Protein AF-A0A2K3LE89-F1 (afdb_monomer)

Organism: Trifolium pratense (NCBI:txid57577)

Radius of gyration: 25.24 Å; Cα contacts (8 Å, |Δi|>4): 95; chains: 1; bounding box: 55×37×68 Å

Structure (mmCIF, N/CA/C/O backbone):
data_AF-A0A2K3LE89-F1
#
_entry.id   AF-A0A2K3LE89-F1
#
loop_
_atom_site.group_PDB
_atom_site.id
_atom_site.type_symbol
_atom_site.label_atom_id
_atom_site.label_alt_id
_atom_site.label_comp_id
_atom_site.label_asym_id
_atom_site.label_entity_id
_atom_site.label_seq_id
_atom_site.pdbx_PDB_ins_code
_atom_site.Cartn_x
_atom_site.Cartn_y
_atom_site.Cartn_z
_atom_site.occupancy
_atom_site.B_iso_or_equiv
_atom_site.auth_seq_id
_atom_site.auth_comp_id
_atom_site.auth_asym_id
_atom_site.auth_atom_id
_atom_site.pdbx_PDB_model_num
ATOM 1 N N . MET A 1 1 ? -22.836 -2.068 -10.878 1.00 39.81 1 MET A N 1
ATOM 2 C CA . MET A 1 1 ? -23.667 -2.255 -9.671 1.00 39.81 1 MET A CA 1
ATOM 3 C C . MET A 1 1 ? -22.728 -2.179 -8.480 1.00 39.81 1 MET A C 1
ATOM 5 O O . MET A 1 1 ? -21.708 -2.852 -8.513 1.00 39.81 1 MET A O 1
ATOM 9 N N . ARG A 1 2 ? -22.969 -1.256 -7.542 1.00 47.12 2 ARG A N 1
ATOM 10 C CA . ARG A 1 2 ? -22.093 -1.017 -6.386 1.00 47.12 2 ARG A CA 1
ATOM 11 C C . ARG A 1 2 ? -22.076 -2.281 -5.526 1.00 47.12 2 ARG A C 1
ATOM 13 O O . ARG A 1 2 ? -23.118 -2.639 -4.993 1.00 47.12 2 ARG A O 1
ATOM 20 N N . ASN A 1 3 ? -20.919 -2.931 -5.415 1.00 50.09 3 ASN A N 1
ATOM 21 C CA . ASN A 1 3 ? -20.677 -3.923 -4.374 1.00 50.09 3 ASN A CA 1
ATOM 22 C C . ASN A 1 3 ? -20.702 -3.170 -3.043 1.00 50.09 3 ASN A C 1
ATOM 24 O O . ASN A 1 3 ? -19.706 -2.578 -2.637 1.00 50.09 3 ASN A O 1
ATOM 28 N N . THR A 1 4 ? -21.874 -3.091 -2.425 1.00 59.31 4 THR A N 1
ATOM 29 C CA . THR A 1 4 ? -21.988 -2.770 -1.007 1.00 59.31 4 THR A CA 1
ATOM 30 C C . THR A 1 4 ? -21.204 -3.834 -0.248 1.00 59.31 4 THR A C 1
ATOM 3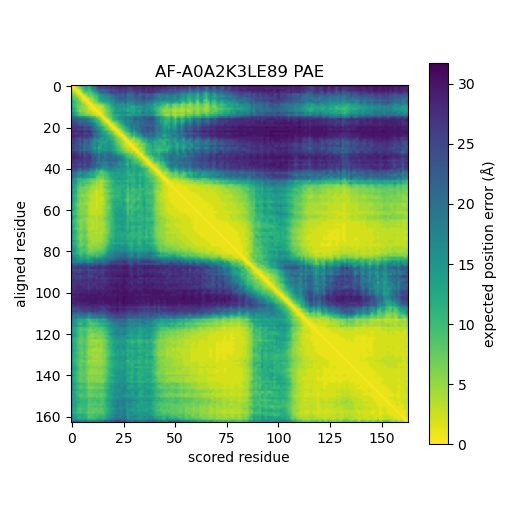2 O O . THR A 1 4 ? -21.358 -5.018 -0.551 1.00 59.31 4 THR A O 1
ATOM 35 N N . PHE A 1 5 ? -20.321 -3.397 0.652 1.00 61.78 5 PHE A N 1
ATOM 36 C CA . PHE A 1 5 ? -19.495 -4.254 1.504 1.00 61.78 5 PHE A CA 1
ATOM 37 C C . PHE A 1 5 ? -20.321 -5.430 2.052 1.00 61.78 5 PHE A C 1
ATOM 39 O O . PHE A 1 5 ? -21.472 -5.234 2.455 1.00 61.78 5 PHE A O 1
ATOM 46 N N . GLY A 1 6 ? -19.784 -6.653 1.991 1.00 61.06 6 GLY A N 1
ATOM 47 C CA . GLY A 1 6 ? -20.490 -7.832 2.488 1.00 61.06 6 GLY A CA 1
ATOM 48 C C . GLY A 1 6 ? -20.737 -7.720 3.992 1.00 61.06 6 GLY A C 1
ATOM 49 O O . GLY A 1 6 ? -20.002 -7.030 4.693 1.00 61.06 6 GLY A O 1
ATOM 50 N N . ALA A 1 7 ? -21.743 -8.423 4.519 1.00 58.69 7 ALA A N 1
ATOM 51 C CA . ALA A 1 7 ? -22.030 -8.429 5.962 1.00 58.69 7 ALA A CA 1
ATOM 52 C C . ALA A 1 7 ? -20.832 -8.893 6.824 1.00 58.69 7 ALA A C 1
ATOM 54 O O . ALA A 1 7 ? -20.767 -8.586 8.006 1.00 58.69 7 ALA A O 1
ATOM 55 N N . SER A 1 8 ? -19.879 -9.609 6.222 1.00 62.50 8 SER A N 1
ATOM 56 C CA . SER A 1 8 ? -18.611 -10.046 6.814 1.00 62.50 8 SER A CA 1
ATOM 57 C C . SER A 1 8 ? -17.445 -9.057 6.652 1.00 62.50 8 SER A C 1
ATOM 59 O O . SER A 1 8 ? -16.390 -9.278 7.237 1.00 62.50 8 SER A O 1
ATOM 61 N N . ASP A 1 9 ? -17.614 -7.987 5.869 1.00 67.31 9 ASP A N 1
ATOM 62 C CA . ASP A 1 9 ? -16.583 -6.972 5.590 1.00 67.31 9 ASP A CA 1
ATOM 63 C C . ASP A 1 9 ? -16.782 -5.692 6.419 1.00 67.31 9 ASP A C 1
ATOM 65 O O . ASP A 1 9 ? -16.018 -4.732 6.294 1.00 67.31 9 ASP A O 1
ATOM 69 N N . CYS A 1 10 ? -17.831 -5.650 7.242 1.00 70.62 10 CYS A N 1
ATOM 70 C CA . CYS A 1 10 ? -18.158 -4.524 8.103 1.00 70.62 10 CYS A CA 1
ATOM 71 C C . CYS A 1 10 ? -18.182 -4.964 9.565 1.00 70.62 10 CYS A C 1
ATOM 73 O O . CYS A 1 10 ? -18.781 -5.980 9.906 1.00 70.62 10 CYS A O 1
ATOM 75 N N . VAL A 1 11 ? -17.576 -4.152 10.428 1.00 73.75 11 VAL A N 1
ATOM 76 C CA . VAL A 1 11 ? -17.702 -4.274 11.882 1.00 73.75 11 VAL A CA 1
ATOM 77 C C . VAL A 1 11 ? -18.533 -3.095 12.365 1.00 73.75 11 VAL A C 1
ATOM 79 O O . VAL A 1 11 ? -18.229 -1.946 12.041 1.00 73.75 11 VAL A O 1
ATOM 82 N N . LEU A 1 12 ? -19.606 -3.386 13.097 1.00 74.50 12 LEU A N 1
ATOM 83 C CA . LEU A 1 12 ? -20.412 -2.364 13.751 1.00 74.50 12 LEU A CA 1
ATOM 84 C C . LEU A 1 12 ? -19.801 -2.075 15.121 1.00 74.50 12 LEU A C 1
ATOM 86 O O . LEU A 1 12 ? -19.671 -2.982 15.936 1.00 74.50 12 LEU A O 1
ATOM 90 N N . LEU A 1 13 ? -19.445 -0.816 15.357 1.00 78.06 13 LEU A N 1
ATOM 91 C CA . LEU A 1 13 ? -19.071 -0.330 16.677 1.00 78.06 13 LEU A CA 1
ATOM 92 C C . LEU A 1 13 ? -20.314 0.264 17.335 1.00 78.06 13 LEU A C 1
ATOM 94 O O . LEU A 1 13 ? -20.876 1.238 16.824 1.00 78.06 13 LEU A O 1
ATOM 98 N N . SER A 1 14 ? -20.753 -0.335 18.436 1.00 69.25 14 SER A N 1
ATOM 99 C CA . SER A 1 14 ? -21.970 0.072 19.133 1.00 69.25 14 SER A CA 1
ATOM 100 C C . SER A 1 14 ? -21.618 1.029 20.262 1.00 69.25 14 SER A C 1
ATOM 102 O O . SER A 1 14 ? -21.525 0.634 21.409 1.00 69.25 14 SER A O 1
ATOM 104 N N . ILE A 1 15 ? -21.452 2.308 19.936 1.00 71.31 15 ILE A N 1
ATOM 105 C CA . ILE A 1 15 ? -21.260 3.347 20.953 1.00 71.31 15 ILE A CA 1
ATOM 106 C C . ILE A 1 15 ? -22.6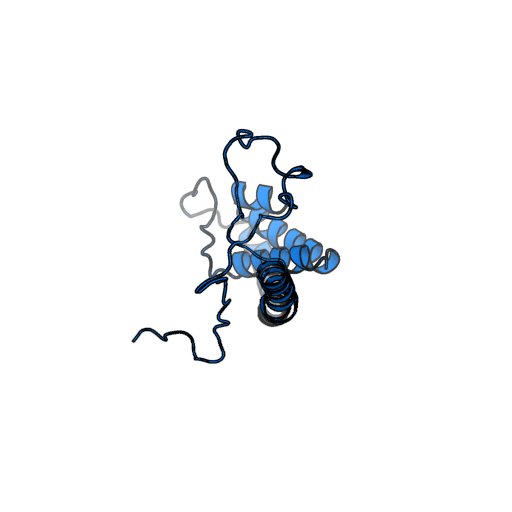45 3.829 21.397 1.00 71.31 15 ILE A C 1
ATOM 108 O O . ILE A 1 15 ? -23.281 4.580 20.651 1.00 71.31 15 ILE A O 1
ATOM 112 N N . ASN A 1 16 ? -23.159 3.378 22.547 1.00 65.38 16 ASN A N 1
ATOM 113 C CA . ASN A 1 16 ? -24.343 3.998 23.157 1.00 65.38 16 ASN A CA 1
ATOM 114 C C . ASN A 1 16 ? -24.631 3.512 24.583 1.00 65.38 16 ASN A C 1
ATOM 116 O O . ASN A 1 16 ? -25.081 2.387 24.803 1.00 65.38 16 ASN A O 1
ATOM 120 N N . SER A 1 17 ? -24.548 4.445 25.527 1.00 61.28 17 SER A N 1
ATOM 121 C CA . SER A 1 17 ? -25.018 4.272 26.895 1.00 61.28 17 SER A CA 1
ATOM 122 C C . SER A 1 17 ? -26.192 5.207 27.187 1.00 61.28 17 SER A C 1
ATOM 124 O O . SER A 1 17 ? -25.974 6.395 27.405 1.00 61.28 17 SER A O 1
ATOM 126 N N . SER A 1 18 ? -27.425 4.681 27.225 1.00 51.75 18 SER A N 1
ATOM 127 C CA . SER A 1 18 ? -28.439 4.945 28.279 1.00 51.75 18 SER A CA 1
ATOM 128 C C . SER A 1 18 ? -29.882 4.907 27.758 1.00 51.75 18 SER A C 1
ATOM 130 O O . SER A 1 18 ? -30.213 5.607 26.800 1.00 51.75 18 SER A O 1
ATOM 132 N N . PRO A 1 19 ? -30.779 4.197 28.466 1.00 50.78 19 PRO A N 1
ATOM 133 C CA . PRO A 1 19 ? -32.174 4.616 28.534 1.00 50.78 19 PRO A CA 1
ATOM 134 C C . PRO A 1 19 ? -32.487 5.493 29.764 1.00 50.78 19 PRO A C 1
ATOM 136 O O . PRO A 1 19 ? -33.257 6.428 29.608 1.00 50.78 19 PRO A O 1
ATOM 139 N N . ASP A 1 20 ? -31.900 5.253 30.954 1.00 53.41 20 ASP A N 1
ATOM 140 C CA . ASP A 1 20 ? -32.461 5.779 32.227 1.00 53.41 20 ASP A CA 1
ATOM 141 C C . ASP A 1 20 ? -31.482 6.046 33.411 1.00 53.41 20 ASP A C 1
ATOM 143 O O . ASP A 1 20 ? -31.913 6.149 34.561 1.00 53.41 20 ASP A O 1
ATOM 147 N N . ALA A 1 21 ? -30.162 6.163 33.226 1.00 48.31 21 ALA A N 1
ATOM 148 C CA . ALA A 1 21 ? -29.251 6.282 34.382 1.00 48.31 21 ALA A CA 1
ATOM 149 C C . ALA A 1 21 ? -28.967 7.747 34.827 1.00 48.31 21 ALA A C 1
ATOM 151 O O . ALA A 1 21 ? -28.539 8.559 34.004 1.00 48.31 21 ALA A O 1
ATOM 152 N N . PRO A 1 22 ? -29.099 8.105 36.127 1.00 55.22 22 PRO A N 1
ATOM 153 C CA . PRO A 1 22 ? -28.608 9.373 36.668 1.00 55.22 22 PRO A CA 1
ATOM 154 C C . PRO A 1 22 ? -27.094 9.256 36.899 1.00 55.22 22 PRO A C 1
ATOM 156 O O . PRO A 1 22 ? -26.630 8.970 38.003 1.00 55.22 22 PRO A O 1
ATOM 159 N N . ILE A 1 23 ? -26.309 9.395 35.834 1.00 53.44 23 ILE A N 1
ATOM 160 C CA . ILE A 1 23 ? -24.861 9.174 35.884 1.00 53.44 23 ILE A CA 1
ATOM 161 C C . ILE A 1 23 ? -24.180 10.472 36.326 1.00 53.44 23 ILE A C 1
ATOM 163 O O . ILE A 1 23 ? -24.089 11.432 35.568 1.00 53.44 23 ILE A O 1
ATOM 167 N N . LYS A 1 24 ? -23.666 10.509 37.562 1.00 50.59 24 LYS A N 1
ATOM 168 C CA . LYS A 1 24 ? -22.563 11.424 37.892 1.00 50.59 24 LYS A CA 1
ATOM 169 C C . LYS A 1 24 ? -21.361 10.970 37.069 1.00 50.59 24 LYS A C 1
ATOM 171 O O . LYS A 1 24 ? -20.828 9.894 37.333 1.00 50.59 24 LYS A O 1
ATOM 176 N N . HIS A 1 25 ? -21.004 11.755 36.058 1.00 52.91 25 HIS A N 1
ATOM 177 C CA . HIS A 1 25 ? -19.872 11.482 35.182 1.00 52.91 25 HIS A CA 1
ATOM 178 C C . HIS A 1 25 ? -18.604 11.264 36.018 1.00 52.91 25 HIS A C 1
ATOM 180 O O . HIS A 1 25 ? -18.299 12.051 36.914 1.00 52.91 25 HIS A O 1
ATOM 186 N N . GLN A 1 26 ? -17.912 10.149 35.766 1.00 57.16 26 GLN A N 1
ATOM 187 C CA . GLN A 1 26 ? -16.534 9.984 36.221 1.00 57.16 26 GLN A CA 1
ATOM 188 C C . GLN A 1 26 ? -15.667 11.078 35.595 1.00 57.16 26 GLN A C 1
ATOM 190 O O . GLN A 1 26 ? -15.957 11.536 34.489 1.00 57.16 26 GLN A O 1
ATOM 195 N N . ASP A 1 27 ? -14.601 11.458 36.302 1.00 58.12 27 ASP A N 1
ATOM 196 C CA . ASP A 1 27 ? -13.621 12.426 35.818 1.00 58.12 27 ASP A CA 1
ATOM 197 C C . ASP A 1 27 ? -13.132 12.032 34.417 1.00 58.12 27 ASP A C 1
ATOM 199 O O . ASP A 1 27 ? -12.727 10.890 34.186 1.00 58.12 27 ASP A O 1
ATOM 203 N N . ASN A 1 28 ? -13.191 12.984 33.484 1.00 59.50 28 ASN A N 1
ATOM 204 C CA . ASN A 1 28 ? -12.810 12.801 32.088 1.00 59.50 28 ASN A CA 1
ATOM 205 C C . ASN A 1 28 ? -11.403 12.162 31.981 1.00 59.50 28 ASN A C 1
ATOM 207 O O . ASN A 1 28 ? -10.406 12.818 32.307 1.00 59.50 28 ASN A O 1
ATOM 211 N N . PRO A 1 29 ? -11.274 10.916 31.484 1.00 56.66 29 PRO A N 1
ATOM 212 C CA . PRO A 1 29 ? -9.990 10.219 31.443 1.00 56.66 29 PRO A CA 1
ATOM 213 C C . PRO A 1 29 ? -9.007 10.827 30.425 1.00 56.66 29 PRO A C 1
ATOM 215 O O . PRO A 1 29 ? -7.802 10.589 30.521 1.00 56.66 29 PRO A O 1
ATOM 218 N N . TRP A 1 30 ? -9.487 11.663 29.496 1.00 58.06 30 TRP A N 1
ATOM 219 C CA . TRP A 1 30 ? -8.669 12.425 28.545 1.00 58.06 30 TRP A CA 1
ATOM 220 C C . TRP A 1 30 ? -8.352 13.848 29.018 1.00 58.06 30 TRP A C 1
ATOM 222 O O . TRP A 1 30 ? -7.673 14.577 28.295 1.00 58.06 30 TRP A O 1
ATOM 232 N N . ALA A 1 31 ? -8.755 14.255 30.229 1.00 60.53 31 ALA A N 1
ATOM 233 C CA . ALA A 1 31 ? -8.456 15.591 30.763 1.00 60.53 31 ALA A CA 1
ATOM 234 C C . ALA A 1 31 ? -6.948 15.910 30.763 1.00 60.53 31 ALA A C 1
ATOM 236 O O . ALA A 1 31 ? -6.547 17.056 30.601 1.00 60.53 31 ALA A O 1
ATOM 237 N N . SER A 1 32 ? -6.101 14.883 30.891 1.00 59.22 32 SER A N 1
ATOM 238 C CA . SER A 1 32 ? -4.638 15.019 30.847 1.00 59.22 32 SER A CA 1
ATOM 239 C C . SER A 1 32 ? -4.046 15.162 29.437 1.00 59.22 32 SER A C 1
ATOM 241 O O . SER A 1 32 ? -2.882 15.531 29.300 1.00 59.22 32 SER A O 1
ATOM 243 N N . GLN A 1 33 ? -4.812 14.840 28.392 1.00 59.91 33 GLN A N 1
ATOM 244 C CA . GLN A 1 33 ? -4.337 14.722 27.007 1.00 59.91 33 GLN A CA 1
ATOM 245 C C . GLN A 1 33 ? -4.854 15.848 26.105 1.00 59.91 33 GLN A C 1
ATOM 247 O O . GLN A 1 33 ? -4.340 16.034 25.002 1.00 59.91 33 GLN A O 1
ATOM 252 N N . ILE A 1 34 ? -5.846 16.612 26.567 1.00 59.09 34 ILE A N 1
ATOM 253 C CA . ILE A 1 34 ? -6.452 17.711 25.821 1.00 59.09 34 ILE A CA 1
ATOM 254 C C . ILE A 1 34 ? -5.908 19.033 26.380 1.00 59.09 34 ILE A C 1
ATOM 256 O O . ILE A 1 34 ? -6.457 19.591 27.321 1.00 59.09 34 ILE A O 1
ATOM 260 N N . CYS A 1 35 ? -4.811 19.537 25.805 1.00 54.66 35 CYS A N 1
ATOM 261 C CA . CYS A 1 35 ? -4.201 20.804 26.238 1.00 54.66 35 CYS A CA 1
ATOM 262 C C . CYS A 1 35 ? -5.026 22.061 25.888 1.00 54.66 35 CYS A C 1
ATOM 264 O O . CYS A 1 35 ? -4.754 23.114 26.456 1.00 54.66 35 CYS A O 1
ATOM 266 N N . ASP A 1 36 ? -6.026 21.958 25.001 1.00 56.16 36 ASP A N 1
ATOM 267 C CA . ASP A 1 36 ? -6.699 23.125 24.398 1.00 56.16 36 ASP A CA 1
ATOM 268 C C . ASP A 1 36 ? -8.230 23.172 24.598 1.00 56.16 36 ASP A C 1
ATOM 270 O O . ASP A 1 36 ? -8.898 24.038 24.031 1.00 56.16 36 ASP A O 1
ATOM 274 N N . ALA A 1 37 ? -8.825 22.260 25.378 1.00 56.22 37 ALA A N 1
ATOM 275 C CA . ALA A 1 37 ? -10.261 22.334 25.668 1.00 56.22 37 ALA A CA 1
ATOM 276 C C . ALA A 1 37 ? -10.531 23.383 26.750 1.00 56.22 37 ALA A C 1
ATOM 278 O O . ALA A 1 37 ? -9.843 23.436 27.771 1.00 56.22 37 ALA A O 1
ATOM 279 N N . SER A 1 38 ? -11.553 24.215 26.538 1.00 57.50 38 SER A N 1
ATOM 280 C CA . SER A 1 38 ? -12.048 25.085 27.599 1.00 57.50 38 SER A CA 1
ATOM 281 C C . SER A 1 38 ? -12.513 24.218 28.782 1.00 57.50 38 SER A C 1
ATOM 283 O O . SER A 1 38 ? -13.145 23.183 28.567 1.00 57.50 38 SER A O 1
ATOM 285 N N . PRO A 1 39 ? -12.243 24.626 30.034 1.00 58.78 39 PRO A N 1
ATOM 286 C CA . PRO A 1 39 ? -12.589 23.844 31.226 1.00 58.78 39 PRO A CA 1
ATOM 287 C C . PRO A 1 39 ? -14.099 23.606 31.425 1.00 58.78 39 PRO A C 1
ATOM 289 O O . PRO A 1 39 ? -14.472 22.861 32.321 1.00 58.78 39 PRO A O 1
ATOM 292 N N . ASP A 1 40 ? -14.950 24.215 30.592 1.00 58.06 40 ASP A N 1
ATOM 293 C CA . ASP A 1 40 ? -16.415 24.124 30.643 1.00 58.06 40 ASP A CA 1
ATOM 294 C C . ASP A 1 40 ? -17.013 23.146 29.611 1.00 58.06 40 ASP A C 1
ATOM 296 O O . ASP A 1 40 ? -18.230 22.961 29.569 1.00 58.06 40 ASP A O 1
ATOM 300 N N . GLN A 1 41 ? -16.196 22.534 28.743 1.00 59.94 41 GLN A N 1
ATOM 301 C CA . GLN A 1 41 ? -16.687 21.618 27.713 1.00 59.94 41 GLN A CA 1
ATOM 302 C C . GLN A 1 41 ? -16.334 20.169 28.050 1.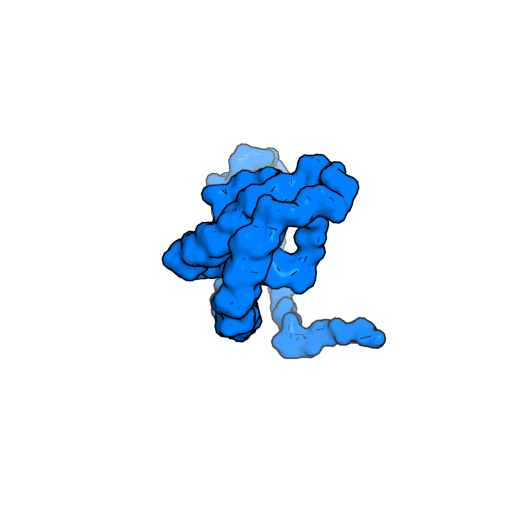00 59.94 41 GLN A C 1
ATOM 304 O O . GLN A 1 41 ? -15.248 19.680 27.741 1.00 59.94 41 GLN A O 1
ATOM 309 N N . ASP A 1 42 ? -17.294 19.471 28.656 1.00 61.38 42 ASP A N 1
ATOM 310 C CA . ASP A 1 42 ? -17.205 18.043 28.962 1.00 61.38 42 ASP A CA 1
ATOM 311 C C . ASP A 1 42 ? -17.241 17.215 27.663 1.00 61.38 42 ASP A C 1
ATOM 313 O O . ASP A 1 42 ? -18.290 16.820 27.150 1.00 61.38 42 ASP A O 1
ATOM 317 N N . LEU A 1 43 ? -16.069 16.996 27.067 1.00 64.00 43 LEU A N 1
ATOM 318 C CA . LEU A 1 43 ? -15.900 16.118 25.911 1.00 64.00 43 LEU A CA 1
ATOM 319 C C . LEU A 1 43 ? -15.931 14.654 26.366 1.00 64.00 43 LEU A C 1
ATOM 321 O O . LEU A 1 43 ? -15.240 14.275 27.307 1.00 64.00 43 LEU A O 1
ATOM 325 N N . GLY A 1 44 ? -16.702 13.817 25.668 1.00 63.09 44 GLY A N 1
ATOM 326 C CA . GLY A 1 44 ? -16.759 12.376 25.943 1.00 63.09 44 GLY A CA 1
ATOM 327 C C . GLY A 1 44 ? -17.623 11.977 27.143 1.00 63.09 44 GLY A C 1
ATOM 328 O O . GLY A 1 44 ? -17.624 10.807 27.505 1.00 63.09 44 GLY A O 1
ATOM 329 N N . CYS A 1 45 ? -18.404 12.897 27.721 1.00 65.12 45 CYS A N 1
ATOM 330 C CA . CYS A 1 45 ? -19.292 12.628 28.860 1.00 65.12 45 CYS A CA 1
ATOM 331 C C . CYS A 1 45 ? -20.343 11.529 28.599 1.00 65.12 45 CYS A C 1
ATOM 333 O O . CYS A 1 45 ? -20.825 10.904 29.539 1.00 65.12 45 CYS A O 1
ATOM 335 N N . PHE A 1 46 ? -20.660 11.237 27.335 1.00 68.69 46 PHE A N 1
ATOM 336 C CA . PHE A 1 46 ? -21.581 10.161 26.949 1.00 68.69 46 PHE A CA 1
ATOM 337 C C . PHE A 1 46 ? -20.908 8.805 26.677 1.00 68.69 46 PHE A C 1
ATOM 339 O O . PHE A 1 46 ? -21.612 7.853 26.351 1.00 68.69 46 PHE A O 1
ATOM 346 N N . LEU A 1 47 ? -19.579 8.705 26.797 1.00 75.44 47 LEU A N 1
ATOM 347 C CA . LEU A 1 47 ? -18.851 7.440 26.687 1.00 75.44 47 LEU A CA 1
ATOM 348 C C . LEU A 1 47 ? -18.649 6.857 28.084 1.00 75.44 47 LEU A C 1
ATOM 350 O O . LEU A 1 47 ? -18.068 7.504 28.957 1.00 75.44 47 LEU A O 1
ATOM 354 N N . ASN A 1 48 ? -19.111 5.632 28.301 1.00 76.81 48 ASN A N 1
ATOM 355 C CA . ASN A 1 48 ? -18.781 4.880 29.503 1.00 76.81 48 ASN A CA 1
ATOM 356 C C . ASN A 1 48 ? -17.470 4.086 29.300 1.00 76.81 48 ASN A C 1
ATOM 358 O O . ASN A 1 48 ? -16.875 4.089 28.223 1.00 76.81 48 ASN A O 1
ATOM 362 N N . ILE A 1 49 ? -16.990 3.402 30.342 1.00 79.94 49 ILE A N 1
ATOM 363 C CA . ILE A 1 49 ? -15.748 2.618 30.250 1.00 79.94 49 ILE A CA 1
ATOM 364 C C . ILE A 1 49 ? -15.842 1.458 29.243 1.00 79.94 49 ILE A C 1
ATOM 366 O O . ILE A 1 49 ? -14.841 1.119 28.613 1.00 79.94 49 ILE A O 1
ATOM 370 N N . ASP A 1 50 ? -17.029 0.879 29.068 1.00 81.81 50 ASP A N 1
ATOM 371 C CA . ASP A 1 50 ? -17.276 -0.208 28.122 1.00 81.81 50 ASP A CA 1
ATOM 372 C C . ASP A 1 50 ? -17.159 0.302 26.678 1.00 81.81 50 ASP A C 1
ATOM 374 O O . ASP A 1 50 ? -16.439 -0.305 25.890 1.00 81.81 50 ASP A O 1
ATOM 378 N N . ASP A 1 51 ? -17.720 1.478 26.367 1.00 82.81 51 ASP A N 1
ATOM 379 C CA . ASP A 1 51 ? -17.588 2.152 25.068 1.00 82.81 51 ASP A CA 1
ATOM 380 C C . ASP A 1 51 ? -16.101 2.367 24.708 1.00 82.81 51 ASP A C 1
ATOM 382 O O . ASP A 1 51 ? -15.675 2.176 23.567 1.00 82.81 51 ASP A O 1
ATOM 386 N N . ILE A 1 52 ? -15.271 2.732 25.693 1.00 83.81 52 ILE A N 1
ATOM 387 C CA . ILE A 1 52 ? -13.827 2.937 25.488 1.00 83.81 52 ILE A CA 1
ATOM 388 C C . ILE A 1 52 ? -13.083 1.632 25.253 1.00 83.81 52 ILE A C 1
ATOM 390 O O . ILE A 1 52 ? -12.184 1.583 24.405 1.00 83.81 52 ILE A O 1
ATOM 394 N N . ASN A 1 53 ? -13.450 0.580 25.978 1.00 85.38 53 ASN A N 1
ATOM 395 C CA . ASN A 1 53 ? -12.889 -0.743 25.752 1.00 85.38 53 ASN A CA 1
ATOM 396 C C . ASN A 1 53 ? -13.264 -1.258 24.356 1.00 85.38 53 ASN A C 1
ATOM 398 O O . ASN A 1 53 ? -12.376 -1.701 23.631 1.00 85.38 53 ASN A O 1
ATOM 402 N N . GLU A 1 54 ? -14.516 -1.089 23.921 1.00 87.06 54 GLU A N 1
ATOM 403 C CA . GLU A 1 54 ? -14.953 -1.470 22.573 1.00 87.06 54 GLU A CA 1
ATOM 404 C C . GLU A 1 54 ? -14.195 -0.712 21.475 1.00 87.06 54 GLU A C 1
ATOM 406 O O . GLU A 1 54 ? -13.741 -1.317 20.502 1.00 87.06 54 GLU A O 1
ATOM 411 N N . ILE A 1 55 ? -13.987 0.602 21.629 1.00 88.62 55 ILE A N 1
ATOM 412 C CA . ILE A 1 55 ? -13.187 1.400 20.682 1.00 88.62 55 ILE A CA 1
ATOM 413 C C . ILE A 1 55 ? -11.746 0.882 20.611 1.00 88.62 55 ILE A C 1
ATOM 415 O O . ILE A 1 55 ? -11.166 0.778 19.524 1.00 88.62 55 ILE A O 1
ATOM 419 N N . LYS A 1 56 ? -11.145 0.572 21.764 1.00 90.75 56 LYS A N 1
ATOM 420 C CA . LYS A 1 56 ? -9.772 0.068 21.840 1.00 90.75 56 LYS A CA 1
ATOM 421 C C . LYS A 1 56 ? -9.646 -1.297 21.168 1.00 90.75 56 LYS A C 1
ATOM 423 O O . LYS A 1 56 ? -8.736 -1.482 20.355 1.00 90.75 56 LYS A O 1
ATOM 428 N N . ASP A 1 57 ? -10.560 -2.210 21.470 1.00 91.25 57 ASP A N 1
ATOM 429 C CA . ASP A 1 57 ? -10.593 -3.552 20.895 1.00 91.25 57 ASP A CA 1
ATOM 430 C C . ASP A 1 57 ? -10.821 -3.485 19.382 1.00 91.25 57 ASP A C 1
ATOM 432 O O . ASP A 1 57 ? -10.097 -4.132 18.623 1.00 91.25 57 ASP A O 1
ATOM 436 N N . LEU A 1 58 ? -11.720 -2.609 18.918 1.00 91.25 58 LEU A N 1
ATOM 437 C CA . LEU A 1 58 ? -11.912 -2.351 17.493 1.00 91.25 58 LEU A CA 1
ATOM 438 C C . LEU A 1 58 ? -10.621 -1.868 16.828 1.00 91.25 58 LEU A C 1
ATOM 440 O O . LEU A 1 58 ? -10.270 -2.363 15.761 1.00 91.25 58 LEU A O 1
ATOM 444 N N . MET A 1 59 ? -9.910 -0.901 17.412 1.00 93.81 59 MET A N 1
ATOM 445 C CA . MET A 1 59 ? -8.674 -0.373 16.818 1.00 93.81 59 MET A CA 1
ATOM 446 C C . MET A 1 59 ? -7.561 -1.420 16.777 1.00 93.81 59 MET A C 1
ATOM 448 O O . MET A 1 59 ? -6.809 -1.493 15.794 1.00 93.81 59 MET A O 1
ATOM 452 N N . GLN A 1 60 ? -7.472 -2.257 17.811 1.00 94.56 60 GLN A N 1
ATOM 453 C CA . GLN A 1 60 ? -6.554 -3.388 17.847 1.00 94.56 60 GLN A CA 1
ATOM 454 C C . GLN A 1 60 ? -6.897 -4.414 16.758 1.00 94.56 60 GLN A C 1
ATOM 456 O O . GLN A 1 60 ? -6.005 -4.840 16.017 1.00 94.56 60 GLN A O 1
ATOM 461 N N . ASP A 1 61 ? -8.171 -4.763 16.605 1.00 93.12 61 ASP A N 1
ATOM 462 C CA . ASP A 1 61 ? -8.655 -5.703 15.595 1.00 93.12 61 ASP A CA 1
ATOM 463 C C . ASP A 1 61 ? -8.500 -5.160 14.173 1.00 93.12 61 ASP A C 1
ATOM 465 O O . ASP A 1 61 ? -7.954 -5.841 13.305 1.00 93.12 61 ASP A O 1
ATOM 469 N N . LEU A 1 62 ? -8.890 -3.909 13.935 1.00 91.75 62 LEU A N 1
ATOM 470 C CA . LEU A 1 62 ? -8.734 -3.228 12.653 1.00 91.75 62 LEU A CA 1
ATOM 471 C C . LEU A 1 62 ? -7.272 -3.251 12.202 1.00 91.75 62 LEU A C 1
ATOM 473 O O . LEU A 1 62 ? -6.971 -3.595 11.058 1.00 91.75 62 LEU A O 1
ATOM 477 N N . SER A 1 63 ? -6.353 -2.930 13.109 1.00 94.12 63 SER A N 1
ATOM 478 C CA . SER A 1 63 ? -4.926 -2.894 12.798 1.00 94.12 63 SER A CA 1
ATOM 479 C C . SER A 1 63 ? -4.363 -4.296 12.548 1.00 94.12 63 SER A C 1
ATOM 481 O O . SER A 1 63 ? -3.726 -4.531 11.519 1.00 94.12 63 SER A O 1
ATOM 483 N N . SER A 1 64 ? -4.614 -5.235 13.466 1.00 95.06 64 SER A N 1
ATOM 484 C CA . SER A 1 64 ? -3.971 -6.557 13.481 1.00 95.06 64 SER A CA 1
ATOM 485 C C . SER A 1 64 ? -4.607 -7.582 12.541 1.00 95.06 64 SER A C 1
ATOM 487 O O . SER A 1 64 ? -3.888 -8.377 11.940 1.00 95.06 64 SER A O 1
ATOM 489 N N . LYS A 1 65 ? -5.934 -7.562 12.377 1.00 92.12 65 LYS A N 1
ATOM 490 C CA . LYS A 1 65 ? -6.679 -8.536 11.563 1.00 92.12 65 LYS A CA 1
ATOM 491 C C . LYS A 1 65 ? -6.941 -8.042 10.145 1.00 92.12 65 LYS A C 1
ATOM 493 O O . LYS A 1 65 ? -7.117 -8.864 9.248 1.00 92.12 65 LYS A O 1
ATOM 498 N N . HIS A 1 66 ? -6.944 -6.725 9.921 1.00 91.06 66 HIS A N 1
ATOM 499 C CA . HIS A 1 66 ? -7.313 -6.157 8.623 1.00 91.06 66 HIS A CA 1
ATOM 500 C C . HIS A 1 66 ? -6.189 -5.352 7.972 1.00 91.06 66 HIS A C 1
ATOM 502 O O . HIS A 1 66 ? -5.730 -5.743 6.900 1.00 91.06 66 HIS A O 1
ATOM 508 N N . ILE A 1 67 ? -5.725 -4.253 8.571 1.00 94.31 67 ILE A N 1
ATOM 509 C CA . ILE A 1 67 ? -4.765 -3.345 7.921 1.00 94.31 67 ILE A CA 1
ATOM 510 C C . ILE A 1 67 ? -3.440 -4.060 7.639 1.00 94.31 67 ILE A C 1
ATOM 512 O O . ILE A 1 67 ? -3.035 -4.140 6.478 1.00 94.31 67 ILE A O 1
ATOM 516 N N . ILE A 1 68 ? -2.798 -4.625 8.668 1.00 96.00 68 ILE A N 1
ATOM 517 C CA . ILE A 1 68 ? -1.493 -5.285 8.524 1.00 96.00 68 ILE A CA 1
ATOM 518 C C . ILE A 1 68 ? -1.572 -6.465 7.536 1.00 96.00 68 ILE A C 1
ATOM 520 O O . ILE A 1 68 ? -0.811 -6.454 6.564 1.00 96.00 68 ILE A O 1
ATOM 524 N N . PRO A 1 69 ? -2.521 -7.419 7.655 1.00 96.12 69 PRO A N 1
ATOM 525 C CA . PRO A 1 69 ? -2.628 -8.524 6.697 1.00 96.12 69 PRO A CA 1
ATOM 526 C C . PRO A 1 69 ? -2.889 -8.075 5.253 1.00 96.12 69 PRO A C 1
ATOM 528 O O . PRO A 1 69 ? -2.351 -8.661 4.310 1.00 96.12 69 PRO A O 1
ATOM 531 N N . ASN A 1 70 ? -3.676 -7.011 5.045 1.00 95.44 70 ASN A N 1
ATOM 532 C CA . ASN A 1 70 ? -3.881 -6.455 3.706 1.00 95.44 70 ASN A CA 1
ATOM 533 C C . ASN A 1 70 ? -2.590 -5.859 3.134 1.00 95.44 70 ASN A C 1
ATOM 535 O O . ASN A 1 70 ? -2.288 -6.077 1.959 1.00 95.44 70 ASN A O 1
ATOM 539 N N . MET A 1 71 ? -1.813 -5.136 3.944 1.00 97.69 71 MET A N 1
ATOM 540 C CA . MET A 1 71 ? -0.513 -4.599 3.534 1.00 97.69 71 MET A CA 1
ATOM 541 C C . MET A 1 71 ? 0.468 -5.720 3.178 1.00 97.69 71 MET A C 1
ATOM 543 O O . MET A 1 71 ? 1.086 -5.672 2.115 1.00 97.69 71 MET A O 1
ATOM 547 N N . GLU A 1 72 ? 0.556 -6.770 3.998 1.00 97.38 72 GLU A N 1
ATOM 548 C CA . GLU A 1 72 ? 1.380 -7.951 3.712 1.00 97.38 72 GLU A CA 1
ATOM 549 C C . GLU A 1 72 ? 0.976 -8.619 2.393 1.00 97.38 72 GLU A C 1
ATOM 551 O O . GLU A 1 72 ? 1.826 -8.963 1.566 1.00 97.38 72 GLU A O 1
ATOM 556 N N . GLN A 1 73 ? -0.328 -8.769 2.150 1.00 97.19 73 GLN A N 1
ATOM 557 C CA . GLN A 1 73 ? -0.826 -9.335 0.902 1.00 97.19 73 GLN A CA 1
ATOM 558 C C . GLN A 1 73 ? -0.481 -8.448 -0.301 1.00 97.19 73 GLN A C 1
ATOM 560 O O . GLN A 1 73 ? -0.083 -8.964 -1.350 1.00 97.19 73 GLN A O 1
ATOM 565 N N . LYS A 1 74 ? -0.576 -7.119 -0.163 1.00 96.25 74 LYS A N 1
ATOM 566 C CA . LYS A 1 74 ? -0.135 -6.177 -1.202 1.00 96.25 74 LYS A CA 1
ATOM 567 C C . LYS A 1 74 ? 1.359 -6.310 -1.478 1.00 96.25 74 LYS A C 1
ATOM 569 O O . LYS A 1 74 ? 1.724 -6.383 -2.650 1.00 96.25 74 LYS A O 1
ATOM 574 N N . ILE A 1 75 ? 2.200 -6.430 -0.448 1.00 97.00 75 ILE A N 1
ATOM 575 C CA . ILE A 1 75 ? 3.638 -6.694 -0.610 1.00 97.00 75 ILE A CA 1
ATOM 576 C C . ILE A 1 75 ? 3.863 -7.984 -1.397 1.00 97.00 75 ILE A C 1
ATOM 578 O O . ILE A 1 75 ? 4.617 -7.969 -2.367 1.00 97.00 75 ILE A O 1
ATOM 582 N N . ARG A 1 76 ? 3.194 -9.091 -1.045 1.00 96.00 76 ARG A N 1
ATOM 583 C CA . ARG A 1 76 ? 3.348 -10.376 -1.756 1.00 96.00 76 ARG A CA 1
ATOM 584 C C . ARG A 1 76 ? 3.020 -10.246 -3.243 1.00 96.00 76 ARG A C 1
ATOM 586 O O . ARG A 1 76 ? 3.814 -10.676 -4.078 1.00 96.00 76 ARG A O 1
ATOM 593 N N . VAL A 1 77 ? 1.888 -9.624 -3.575 1.00 95.44 77 VAL A N 1
ATOM 594 C CA . VAL A 1 77 ? 1.446 -9.435 -4.967 1.00 95.44 77 VAL A CA 1
ATOM 595 C C . VAL A 1 77 ? 2.407 -8.525 -5.736 1.00 95.44 77 VAL A C 1
ATOM 597 O O . VAL A 1 77 ? 2.871 -8.893 -6.815 1.00 95.44 77 VAL A O 1
ATOM 600 N N . LEU A 1 78 ? 2.751 -7.363 -5.177 1.00 94.31 78 LEU A N 1
ATOM 601 C CA . LEU A 1 78 ? 3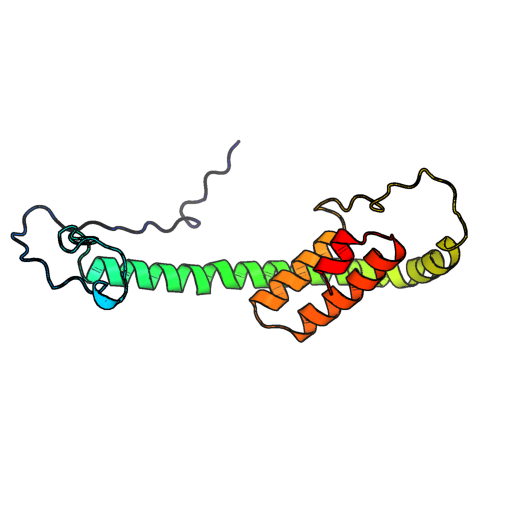.641 -6.404 -5.832 1.00 94.31 78 LEU A CA 1
ATOM 602 C C . LEU A 1 78 ? 5.050 -6.978 -6.004 1.00 94.31 78 LEU A C 1
ATOM 604 O O . LEU A 1 78 ? 5.645 -6.842 -7.068 1.00 94.31 78 LEU A O 1
ATOM 608 N N . ASN A 1 79 ? 5.581 -7.685 -5.006 1.00 92.38 79 ASN A N 1
ATOM 609 C CA . ASN A 1 79 ? 6.913 -8.279 -5.092 1.00 92.38 79 ASN A CA 1
ATOM 610 C C . ASN A 1 79 ? 6.982 -9.384 -6.163 1.00 92.38 79 ASN A C 1
ATOM 612 O O . ASN A 1 79 ? 7.981 -9.498 -6.878 1.00 92.38 79 ASN A O 1
ATOM 616 N N . GLN A 1 80 ? 5.904 -10.158 -6.344 1.00 91.19 80 GLN A N 1
ATOM 617 C CA . GLN A 1 80 ? 5.782 -11.111 -7.452 1.00 91.19 80 GLN A CA 1
ATOM 618 C C . GLN A 1 80 ? 5.766 -10.402 -8.811 1.00 91.19 80 GLN A C 1
ATOM 620 O O . GLN A 1 80 ? 6.496 -10.813 -9.715 1.00 91.19 80 GLN A O 1
ATOM 625 N N . GLN A 1 81 ? 4.994 -9.319 -8.946 1.00 88.75 81 GLN A N 1
ATOM 626 C CA . GLN A 1 81 ? 4.936 -8.511 -10.169 1.00 88.75 81 GLN A CA 1
ATOM 627 C C . GLN A 1 81 ? 6.302 -7.901 -10.507 1.00 88.75 81 GLN A C 1
ATOM 629 O O . GLN A 1 81 ? 6.799 -8.071 -11.619 1.00 88.75 81 GLN A O 1
ATOM 634 N N . VAL A 1 82 ? 6.964 -7.271 -9.534 1.00 84.12 82 VAL A N 1
ATOM 635 C CA . VAL A 1 82 ? 8.300 -6.684 -9.701 1.00 84.12 82 VAL A CA 1
ATOM 636 C C . VAL A 1 82 ? 9.330 -7.755 -10.055 1.00 84.12 82 VAL A C 1
ATOM 638 O O . VAL A 1 82 ? 10.137 -7.556 -10.962 1.00 84.12 82 VAL A O 1
ATOM 641 N N . SER A 1 83 ? 9.290 -8.921 -9.408 1.00 82.06 83 SER A N 1
ATOM 642 C CA . SER A 1 83 ? 10.199 -10.034 -9.708 1.00 82.06 83 SER A CA 1
ATOM 643 C C . SER A 1 83 ? 9.979 -10.626 -11.102 1.00 82.06 83 SER A C 1
ATOM 645 O O . SER A 1 83 ? 10.952 -10.941 -11.795 1.00 82.06 83 SER A O 1
ATOM 647 N N . ALA A 1 84 ? 8.725 -10.759 -11.542 1.00 75.62 84 ALA A N 1
ATOM 648 C CA . ALA A 1 84 ? 8.386 -11.202 -12.893 1.00 75.62 84 ALA A CA 1
ATOM 649 C C . ALA A 1 84 ? 8.901 -10.205 -13.941 1.00 75.62 84 ALA A C 1
ATOM 651 O O . ALA A 1 84 ? 9.553 -10.608 -14.908 1.00 75.62 84 ALA A O 1
ATOM 652 N N . THR A 1 85 ? 8.717 -8.906 -13.696 1.00 68.50 85 THR A N 1
ATOM 653 C CA . THR A 1 85 ? 9.236 -7.853 -14.573 1.00 68.50 85 THR A CA 1
ATOM 654 C C . THR A 1 85 ? 10.762 -7.842 -14.585 1.00 68.50 85 THR A C 1
ATOM 656 O O . THR A 1 85 ? 11.335 -7.820 -15.667 1.00 68.50 85 THR A O 1
ATOM 659 N N . ARG A 1 86 ? 11.447 -7.982 -13.435 1.00 64.06 86 ARG A N 1
ATOM 660 C CA . ARG A 1 86 ? 12.924 -8.062 -13.331 1.00 64.06 86 ARG A CA 1
ATOM 661 C C . ARG A 1 86 ? 13.527 -9.220 -14.131 1.00 64.06 86 ARG A C 1
ATOM 663 O O . ARG A 1 86 ? 14.586 -9.049 -14.740 1.00 64.06 86 ARG A O 1
ATOM 670 N N . LYS A 1 87 ? 12.865 -10.384 -14.172 1.00 55.97 87 LYS A N 1
ATOM 671 C CA . LYS A 1 87 ? 13.295 -11.518 -15.014 1.00 55.97 87 LYS A CA 1
ATOM 672 C C . LYS A 1 87 ? 13.255 -11.167 -16.509 1.00 55.97 87 LYS A C 1
ATOM 674 O O . LYS A 1 87 ? 14.160 -11.570 -17.232 1.00 55.97 87 LYS A O 1
ATOM 679 N N . GLY A 1 88 ? 12.289 -10.358 -16.952 1.00 51.66 88 GLY A N 1
ATOM 680 C CA . GLY A 1 88 ? 12.271 -9.762 -18.298 1.00 51.66 88 GLY A CA 1
ATOM 681 C C . GLY A 1 88 ? 13.212 -8.555 -18.461 1.00 51.66 88 GLY A C 1
ATOM 682 O O . GLY A 1 88 ? 13.735 -8.303 -19.547 1.00 51.66 88 GLY A O 1
ATOM 683 N N . PHE A 1 89 ? 13.493 -7.840 -17.371 1.00 50.38 89 PHE A N 1
ATOM 684 C CA . PHE A 1 89 ? 14.269 -6.601 -17.351 1.00 50.38 89 PHE A CA 1
ATOM 685 C C . PHE A 1 89 ? 15.767 -6.824 -17.545 1.00 50.38 89 PHE A C 1
ATOM 687 O O . PHE A 1 89 ? 16.420 -5.961 -18.113 1.00 50.38 89 PHE A O 1
ATOM 694 N N . LYS A 1 90 ? 16.341 -7.984 -17.191 1.00 52.25 90 LYS A N 1
ATOM 695 C CA . LYS A 1 90 ? 17.744 -8.299 -17.552 1.00 52.25 90 LYS A CA 1
ATOM 696 C C . LYS A 1 90 ? 18.013 -8.163 -19.061 1.00 52.25 90 LYS A C 1
ATOM 698 O O . LYS A 1 90 ? 19.104 -7.744 -19.443 1.00 52.25 90 LYS A O 1
ATOM 703 N N . ASN A 1 91 ? 17.013 -8.430 -19.905 1.00 50.47 91 ASN A N 1
ATOM 704 C CA . ASN A 1 91 ? 17.101 -8.194 -21.348 1.00 50.47 91 ASN A CA 1
ATOM 705 C C . ASN A 1 91 ? 16.835 -6.728 -21.736 1.00 50.47 91 ASN A C 1
ATOM 707 O O . ASN A 1 91 ? 17.377 -6.257 -22.732 1.00 50.47 91 ASN A O 1
ATOM 711 N N . GLN A 1 92 ? 16.062 -5.981 -20.942 1.00 55.25 92 GLN A N 1
ATOM 712 C CA . GLN A 1 92 ? 15.805 -4.553 -21.165 1.00 55.25 92 GLN A CA 1
ATOM 713 C C . GLN A 1 92 ? 16.919 -3.639 -20.646 1.00 55.25 92 GLN A C 1
ATOM 715 O O . GLN A 1 92 ? 17.149 -2.597 -21.245 1.00 55.25 92 GLN A O 1
ATOM 720 N N . ILE A 1 93 ? 17.670 -4.033 -19.613 1.00 58.94 93 ILE A N 1
ATOM 721 C CA . ILE A 1 93 ? 18.834 -3.288 -19.115 1.00 58.94 93 ILE A CA 1
ATOM 722 C C . ILE A 1 93 ? 19.869 -3.162 -20.233 1.00 58.94 93 ILE A C 1
ATOM 724 O O . ILE A 1 93 ? 20.373 -2.068 -20.458 1.00 58.94 93 ILE A O 1
ATOM 728 N N . LYS A 1 94 ? 20.111 -4.227 -21.018 1.00 54.41 94 LYS A N 1
ATOM 729 C CA . LYS A 1 94 ? 20.915 -4.122 -22.249 1.00 54.41 94 LYS A CA 1
ATOM 730 C C . LYS A 1 94 ? 20.374 -3.031 -23.179 1.00 54.41 94 LYS A C 1
ATOM 732 O O . LYS A 1 94 ? 21.155 -2.221 -23.656 1.00 54.41 94 LYS A O 1
ATOM 737 N N . ASN A 1 95 ? 19.058 -2.949 -23.369 1.00 52.66 95 ASN A N 1
ATOM 738 C CA . ASN A 1 95 ? 18.420 -1.927 -24.206 1.00 52.66 95 ASN A CA 1
ATOM 739 C C . ASN A 1 95 ? 18.450 -0.511 -23.594 1.00 52.66 95 ASN A C 1
ATOM 741 O O . ASN A 1 95 ? 18.436 0.457 -24.345 1.00 52.66 95 ASN A O 1
ATOM 745 N N . LEU A 1 96 ? 18.535 -0.365 -22.268 1.00 56.56 96 LEU A N 1
ATOM 746 C CA . LEU A 1 96 ? 18.700 0.922 -21.576 1.00 56.56 96 LEU A CA 1
ATOM 747 C C . LEU A 1 96 ? 20.086 1.534 -21.821 1.00 56.56 96 LEU A C 1
ATOM 749 O O . LEU A 1 96 ? 20.182 2.731 -22.081 1.00 56.56 96 LEU A O 1
ATOM 753 N N . TRP A 1 97 ? 21.147 0.720 -21.854 1.00 58.16 97 TRP A N 1
ATOM 754 C CA . TRP A 1 97 ? 22.482 1.188 -22.258 1.00 58.16 97 TRP A CA 1
ATOM 755 C C . TRP A 1 97 ? 22.528 1.644 -23.728 1.00 58.16 97 TRP A C 1
ATOM 757 O O . TRP A 1 97 ? 23.284 2.556 -24.054 1.00 58.16 97 TRP A O 1
ATOM 767 N N . TRP A 1 98 ? 21.669 1.088 -24.593 1.00 49.94 98 TRP A N 1
ATOM 768 C CA . TRP A 1 98 ? 21.505 1.515 -25.992 1.00 49.94 98 TRP A CA 1
ATOM 769 C C . TRP A 1 98 ? 20.543 2.702 -26.186 1.00 49.94 98 TRP A C 1
ATOM 771 O O . TRP A 1 98 ? 20.587 3.356 -27.225 1.00 49.94 98 TRP A O 1
ATOM 781 N N . ARG A 1 99 ? 19.695 3.027 -25.199 1.00 53.06 99 ARG A N 1
ATOM 782 C CA . ARG A 1 99 ? 18.800 4.203 -25.233 1.00 53.06 99 ARG A CA 1
ATOM 783 C C . ARG A 1 99 ? 19.503 5.522 -24.920 1.00 53.06 99 ARG A C 1
ATOM 785 O O . ARG A 1 99 ? 18.941 6.574 -25.197 1.00 53.06 99 ARG A O 1
ATOM 792 N N . LYS A 1 100 ? 20.742 5.485 -24.421 1.00 54.53 100 LYS A N 1
ATOM 793 C CA . LYS A 1 100 ? 21.527 6.680 -24.070 1.00 54.53 100 LYS A CA 1
ATOM 794 C C . LYS A 1 100 ? 21.900 7.580 -25.271 1.00 54.53 100 LYS A C 1
ATOM 796 O O . LYS A 1 100 ? 22.500 8.621 -25.054 1.00 54.53 100 LYS A O 1
ATOM 801 N N . GLY A 1 101 ? 21.554 7.209 -26.510 1.00 50.19 101 GLY A N 1
ATOM 802 C CA . GLY A 1 101 ? 21.923 7.953 -27.725 1.00 50.19 101 GLY A CA 1
ATOM 803 C C . GLY A 1 101 ? 20.788 8.289 -28.700 1.00 50.19 101 GLY A C 1
ATOM 804 O O . GLY A 1 101 ? 21.082 8.592 -29.850 1.00 50.19 101 GLY A O 1
ATOM 805 N N . LYS A 1 102 ? 19.508 8.202 -28.309 1.00 44.28 102 LYS A N 1
ATOM 806 C CA . LYS A 1 102 ? 18.393 8.693 -29.145 1.00 44.28 102 LYS A CA 1
ATOM 807 C C . LYS A 1 102 ? 17.655 9.822 -28.442 1.00 44.28 102 LYS A C 1
ATOM 809 O O . LYS A 1 102 ? 16.588 9.647 -27.865 1.00 44.28 102 LYS A O 1
ATOM 814 N N . GLU A 1 103 ? 18.307 10.968 -28.476 1.00 55.84 103 GLU A N 1
ATOM 815 C CA . GLU A 1 103 ? 17.750 12.287 -28.234 1.00 55.84 103 GLU A CA 1
ATOM 816 C C . GLU A 1 103 ? 16.935 12.704 -29.462 1.00 55.84 103 GLU A C 1
ATOM 818 O O . GLU A 1 103 ? 17.485 13.256 -30.394 1.00 55.84 103 GLU A O 1
ATOM 823 N N . ASP A 1 104 ? 15.645 12.366 -29.503 1.00 49.19 104 ASP A N 1
ATOM 824 C CA . ASP A 1 104 ? 14.690 13.008 -30.418 1.00 49.19 104 ASP A CA 1
ATOM 825 C C . ASP A 1 104 ? 13.262 12.762 -29.918 1.00 49.19 104 ASP A C 1
ATOM 827 O O . ASP A 1 104 ? 12.646 11.722 -30.164 1.00 49.19 104 ASP A O 1
ATOM 831 N N . GLY A 1 105 ? 12.737 13.729 -29.168 1.00 48.97 105 GLY A N 1
ATOM 832 C CA . GLY A 1 105 ? 11.348 13.732 -28.725 1.00 48.97 105 GLY A CA 1
ATOM 833 C C . GLY A 1 105 ? 11.122 14.728 -27.599 1.00 48.97 105 GLY A C 1
ATOM 834 O O . GLY A 1 105 ? 11.378 14.387 -26.453 1.00 48.97 105 GLY A O 1
ATOM 835 N N . VAL A 1 106 ? 10.665 15.935 -27.967 1.00 50.44 106 VAL A N 1
ATOM 836 C CA . VAL A 1 106 ? 10.107 17.017 -27.126 1.00 50.44 106 VAL A CA 1
ATOM 837 C C . VAL A 1 106 ? 10.403 16.854 -25.631 1.00 50.44 106 VAL A C 1
ATOM 839 O O . VAL A 1 106 ? 9.697 16.129 -24.930 1.00 50.44 106 VAL A O 1
ATOM 842 N N . ASP A 1 107 ? 11.426 17.565 -25.150 1.00 49.28 107 ASP A N 1
ATOM 843 C CA . ASP A 1 107 ? 11.781 17.650 -23.734 1.00 49.28 107 ASP A CA 1
ATOM 844 C C . ASP A 1 107 ? 10.562 18.065 -22.891 1.00 49.28 107 ASP A C 1
ATOM 846 O O . ASP A 1 107 ? 10.235 19.243 -22.728 1.00 49.28 107 ASP A O 1
ATOM 850 N N . SER A 1 108 ? 9.882 17.083 -22.298 1.00 57.56 108 SER A N 1
ATOM 851 C CA . SER A 1 108 ? 9.097 17.327 -21.096 1.00 57.56 108 SER A CA 1
ATOM 852 C C . SER A 1 108 ? 10.095 17.730 -20.018 1.00 57.56 108 SER A C 1
ATOM 854 O O . SER A 1 108 ? 10.879 16.903 -19.553 1.00 57.56 108 SER A O 1
ATOM 856 N N . LEU A 1 109 ? 10.048 18.994 -19.591 1.00 60.75 109 LEU A N 1
ATOM 857 C CA . LEU A 1 109 ? 10.902 19.574 -18.543 1.00 60.75 109 LEU A CA 1
ATOM 858 C C . LEU A 1 109 ? 10.886 18.770 -17.215 1.00 60.75 109 LEU A C 1
ATOM 860 O O . LEU A 1 109 ? 11.669 19.049 -16.312 1.00 60.75 109 LEU A O 1
ATOM 864 N N . ASN A 1 110 ? 9.987 17.784 -17.075 1.00 63.12 110 ASN A N 1
ATOM 865 C CA . ASN A 1 110 ? 9.820 16.930 -15.898 1.00 63.12 110 ASN A CA 1
ATOM 866 C C . ASN A 1 110 ? 9.983 15.414 -16.171 1.00 63.12 110 ASN A C 1
ATOM 868 O O . ASN A 1 110 ? 9.615 14.619 -15.304 1.00 63.12 110 ASN A O 1
ATOM 872 N N . GLY A 1 111 ? 10.508 15.004 -17.332 1.00 66.19 111 GLY A N 1
ATOM 873 C CA . GLY A 1 111 ? 10.630 13.588 -17.702 1.00 66.19 111 GLY A CA 1
ATOM 874 C C . GLY A 1 111 ? 9.291 12.936 -18.104 1.00 66.19 111 GLY A C 1
ATOM 875 O O . GLY A 1 111 ? 8.283 13.638 -18.274 1.00 66.19 111 GLY A O 1
ATOM 876 N N . PRO A 1 112 ? 9.262 11.604 -18.301 1.00 72.62 112 PRO A N 1
ATOM 877 C CA . PRO A 1 112 ? 8.052 10.845 -18.604 1.00 72.62 112 PRO A CA 1
ATOM 878 C C . PRO A 1 112 ? 7.055 10.868 -17.436 1.00 72.62 112 PRO A C 1
ATOM 880 O O . PRO A 1 112 ? 7.416 10.855 -16.258 1.00 72.62 112 PRO A O 1
ATOM 883 N N . MET A 1 113 ? 5.760 10.886 -17.760 1.00 77.19 113 MET A N 1
ATOM 884 C CA . MET A 1 113 ? 4.701 10.873 -16.752 1.00 77.19 113 MET A CA 1
ATOM 885 C C . MET A 1 113 ? 4.483 9.449 -16.223 1.00 77.19 113 MET A C 1
ATOM 887 O O . MET A 1 113 ? 3.869 8.619 -16.893 1.00 77.19 113 MET A O 1
ATOM 891 N N . TYR A 1 114 ? 4.946 9.163 -15.003 1.00 83.12 114 TYR A N 1
ATOM 892 C CA . TYR A 1 114 ? 4.639 7.899 -14.324 1.00 83.12 114 TYR A CA 1
ATOM 893 C C . TYR A 1 114 ? 3.173 7.868 -13.886 1.00 83.12 114 TYR A C 1
ATOM 895 O O . TYR A 1 114 ? 2.769 8.558 -12.948 1.00 83.12 114 TYR A O 1
ATOM 903 N N . ASN A 1 115 ? 2.375 7.059 -14.579 1.00 87.25 115 ASN A N 1
ATOM 904 C CA . ASN A 1 115 ? 1.001 6.758 -14.188 1.00 87.25 115 ASN A CA 1
ATOM 905 C C . ASN A 1 115 ? 0.990 5.855 -12.937 1.00 87.25 115 ASN A C 1
ATOM 907 O O . ASN A 1 115 ? 1.919 5.077 -12.738 1.00 87.25 115 ASN A O 1
ATOM 911 N N . PHE A 1 116 ? -0.075 5.879 -12.135 1.00 85.44 116 PHE A N 1
ATOM 912 C CA . PHE A 1 116 ? -0.222 5.042 -10.937 1.00 85.44 116 PHE A CA 1
ATOM 913 C C . PHE A 1 116 ? -0.092 3.537 -11.231 1.00 85.44 116 PHE A C 1
ATOM 915 O O . PHE A 1 116 ? 0.382 2.779 -10.393 1.00 85.44 116 PHE A O 1
ATOM 922 N N . ASN A 1 117 ? -0.466 3.118 -12.444 1.00 85.75 117 ASN A N 1
ATOM 923 C CA . ASN A 1 117 ? -0.349 1.736 -12.913 1.00 85.75 117 ASN A CA 1
ATOM 924 C C . ASN A 1 117 ? 1.036 1.366 -13.467 1.00 85.75 117 ASN A C 1
ATOM 926 O O . ASN A 1 117 ? 1.242 0.209 -13.830 1.00 85.75 117 ASN A O 1
ATOM 930 N N . SER A 1 118 ? 1.962 2.322 -13.582 1.00 88.06 118 SER A N 1
ATOM 931 C CA . SER A 1 118 ? 3.323 2.059 -14.062 1.00 88.06 118 SER A CA 1
ATOM 932 C C . SER A 1 118 ? 4.064 1.112 -13.117 1.00 88.06 118 SER A C 1
ATOM 934 O O . SER A 1 118 ? 3.818 1.123 -11.906 1.00 88.06 118 SER A O 1
ATOM 936 N N . ILE A 1 119 ? 4.982 0.301 -13.651 1.00 87.88 119 ILE A N 1
ATOM 937 C CA . ILE A 1 119 ? 5.772 -0.613 -12.815 1.00 87.88 119 ILE A CA 1
ATOM 938 C C . ILE A 1 119 ? 6.620 0.175 -11.812 1.00 87.88 119 ILE A C 1
ATOM 940 O O . ILE A 1 119 ? 6.786 -0.238 -10.671 1.00 87.88 119 ILE A O 1
ATOM 944 N N . GLU A 1 120 ? 7.062 1.363 -12.202 1.00 90.00 120 GLU A N 1
ATOM 945 C CA . GLU A 1 120 ? 7.798 2.314 -11.386 1.00 90.00 120 GLU A CA 1
ATOM 946 C C . GLU A 1 120 ? 6.997 2.757 -10.163 1.00 90.00 120 GLU A C 1
ATOM 948 O O . GLU A 1 120 ? 7.493 2.747 -9.035 1.00 90.00 120 GLU A O 1
ATOM 953 N N . SER A 1 121 ? 5.724 3.096 -10.376 1.00 90.50 121 SER A N 1
ATOM 954 C CA . SER A 1 121 ? 4.810 3.447 -9.288 1.00 90.50 121 SER A CA 1
ATOM 955 C C . SER A 1 121 ? 4.476 2.236 -8.415 1.00 90.50 121 SER A C 1
ATOM 957 O O . SER A 1 121 ? 4.393 2.373 -7.198 1.00 90.50 121 SER A O 1
ATOM 959 N N . GLN A 1 122 ? 4.363 1.036 -8.990 1.00 93.12 122 GLN A N 1
ATOM 960 C CA . GLN A 1 122 ? 4.163 -0.200 -8.224 1.00 93.12 122 GLN A CA 1
ATOM 961 C C . GLN A 1 122 ? 5.378 -0.555 -7.349 1.00 93.12 122 GLN A C 1
ATOM 963 O O . GLN A 1 122 ? 5.198 -0.942 -6.195 1.00 93.12 122 GLN A O 1
ATOM 968 N N . ILE A 1 123 ? 6.608 -0.374 -7.849 1.00 93.44 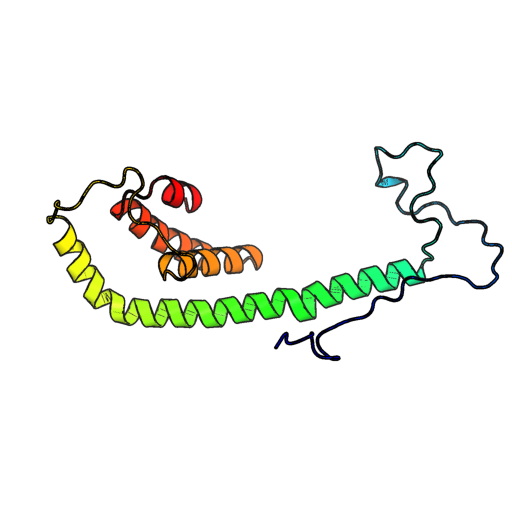123 ILE A N 1
ATOM 969 C CA . ILE A 1 123 ? 7.850 -0.536 -7.071 1.00 93.44 123 ILE A CA 1
ATOM 970 C C . ILE A 1 123 ? 7.883 0.466 -5.915 1.00 93.44 123 ILE A C 1
ATOM 972 O O . ILE A 1 123 ? 8.255 0.104 -4.797 1.00 93.44 123 ILE A O 1
ATOM 976 N N . ARG A 1 124 ? 7.459 1.713 -6.160 1.00 94.50 124 ARG A N 1
ATOM 977 C CA . ARG A 1 124 ? 7.360 2.730 -5.109 1.00 94.50 124 ARG A CA 1
ATOM 978 C C . ARG A 1 124 ? 6.389 2.306 -4.006 1.00 94.50 124 ARG A C 1
ATOM 980 O O . ARG A 1 124 ? 6.780 2.288 -2.844 1.00 94.50 124 ARG A O 1
ATOM 987 N N . VAL A 1 125 ? 5.175 1.897 -4.376 1.00 95.50 125 VAL A N 1
ATOM 988 C CA . VAL A 1 125 ? 4.147 1.433 -3.428 1.00 95.50 125 VAL A CA 1
ATOM 989 C C . VAL A 1 125 ? 4.619 0.204 -2.641 1.00 95.50 125 VAL A C 1
ATOM 991 O O . VAL A 1 125 ? 4.367 0.113 -1.442 1.00 95.50 125 VAL A O 1
ATOM 994 N N . LEU A 1 126 ? 5.342 -0.725 -3.277 1.00 96.25 126 LEU A N 1
ATOM 995 C CA . LEU A 1 126 ? 5.962 -1.864 -2.592 1.00 96.25 126 LEU A CA 1
ATOM 996 C C . LEU A 1 126 ? 6.956 -1.406 -1.515 1.00 96.25 126 LEU A C 1
ATOM 998 O O . LEU A 1 126 ? 6.914 -1.915 -0.396 1.00 96.25 126 LEU A O 1
ATOM 1002 N N . GLY A 1 127 ? 7.827 -0.448 -1.847 1.00 96.25 127 GLY A N 1
ATOM 1003 C CA . GLY A 1 127 ? 8.772 0.134 -0.894 1.00 96.25 127 GLY A CA 1
ATOM 1004 C C . GLY A 1 127 ? 8.072 0.823 0.279 1.00 96.25 127 GLY A C 1
ATOM 1005 O O . GLY A 1 127 ? 8.440 0.587 1.426 1.00 96.25 127 GLY A O 1
ATOM 1006 N N . ASP A 1 128 ? 7.018 1.593 0.000 1.00 97.19 128 ASP A N 1
ATOM 1007 C CA . ASP A 1 128 ? 6.247 2.310 1.021 1.00 97.19 128 ASP A CA 1
ATOM 1008 C C . ASP A 1 128 ? 5.527 1.340 1.982 1.00 97.19 128 ASP A C 1
ATOM 1010 O O . ASP A 1 128 ? 5.600 1.517 3.199 1.00 97.19 128 ASP A O 1
ATOM 1014 N N . TYR A 1 129 ? 4.903 0.265 1.477 1.00 97.94 129 TYR A N 1
ATOM 1015 C CA . TYR A 1 129 ? 4.304 -0.765 2.339 1.00 97.94 129 TYR A CA 1
ATOM 1016 C C . TYR A 1 129 ? 5.348 -1.496 3.191 1.00 97.94 129 TYR A C 1
ATOM 1018 O O . TYR A 1 129 ? 5.109 -1.730 4.376 1.00 97.94 129 TYR A O 1
ATOM 1026 N N . ALA A 1 130 ? 6.503 -1.840 2.612 1.00 97.50 130 ALA A N 1
ATOM 1027 C CA . ALA A 1 130 ? 7.593 -2.480 3.346 1.00 97.50 130 ALA A CA 1
ATOM 1028 C C . ALA A 1 130 ? 8.118 -1.576 4.472 1.00 97.50 130 ALA A C 1
ATOM 1030 O O . ALA A 1 130 ? 8.308 -2.037 5.596 1.00 97.50 130 ALA A O 1
ATOM 1031 N N . PHE A 1 131 ? 8.262 -0.274 4.204 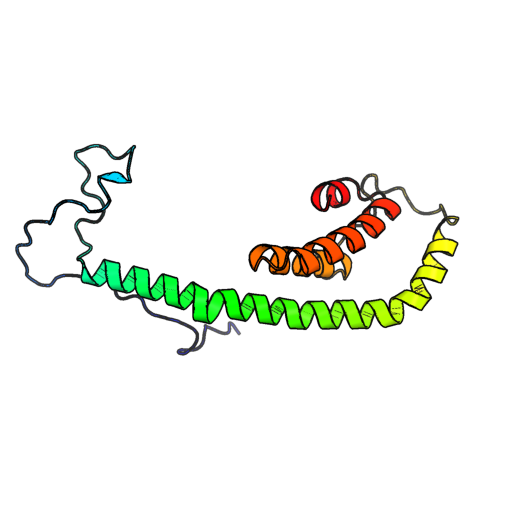1.00 97.56 131 PHE A N 1
ATOM 1032 C CA . PHE A 1 131 ? 8.674 0.707 5.204 1.00 97.56 131 PHE A CA 1
ATOM 1033 C C . PHE A 1 131 ? 7.667 0.807 6.356 1.00 97.56 131 PHE A C 1
ATOM 1035 O O . PHE A 1 131 ? 8.061 0.763 7.520 1.00 97.56 131 PHE A O 1
ATOM 1042 N N . MET A 1 132 ? 6.365 0.884 6.052 1.00 97.31 132 MET A N 1
ATOM 1043 C CA . MET A 1 132 ? 5.314 0.927 7.077 1.00 97.31 132 MET A CA 1
ATOM 1044 C C . MET A 1 132 ? 5.303 -0.332 7.961 1.00 97.31 132 MET A C 1
ATOM 1046 O O . MET A 1 132 ? 5.060 -0.231 9.163 1.00 97.31 132 MET A O 1
ATOM 1050 N N . LEU A 1 133 ? 5.611 -1.504 7.392 1.00 96.88 133 LEU A N 1
ATOM 1051 C CA . LEU A 1 133 ? 5.750 -2.770 8.126 1.00 96.88 133 LEU A CA 1
ATOM 1052 C C . LEU A 1 133 ? 7.153 -2.999 8.713 1.00 96.88 133 LEU A C 1
ATOM 1054 O O . LEU A 1 133 ? 7.420 -4.063 9.265 1.00 96.88 133 LEU A O 1
ATOM 1058 N N . ARG A 1 134 ? 8.031 -1.988 8.655 1.00 97.69 134 ARG A N 1
ATOM 1059 C CA . ARG A 1 134 ? 9.394 -1.991 9.213 1.00 97.69 134 ARG A CA 1
ATOM 1060 C C . ARG A 1 134 ? 10.356 -2.999 8.576 1.00 97.69 134 ARG A C 1
ATOM 1062 O O . ARG A 1 134 ? 11.425 -3.252 9.127 1.00 97.69 134 ARG A O 1
ATOM 1069 N N . ASP A 1 135 ? 10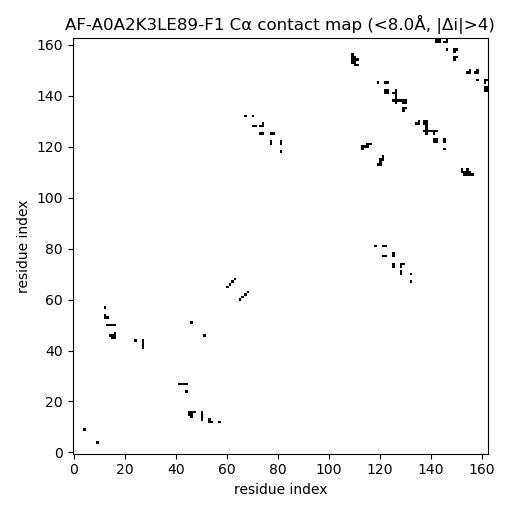.034 -3.517 7.394 1.00 97.31 135 ASP A N 1
ATOM 1070 C CA . ASP A 1 135 ? 10.984 -4.242 6.549 1.00 97.31 135 ASP A CA 1
ATOM 1071 C C . ASP A 1 135 ? 11.829 -3.230 5.763 1.00 97.31 135 ASP A C 1
ATOM 1073 O O . ASP A 1 135 ? 11.629 -2.951 4.574 1.00 97.31 135 ASP A O 1
ATOM 1077 N N . TYR A 1 136 ? 12.754 -2.598 6.484 1.00 97.50 136 TYR A N 1
ATOM 1078 C CA . TYR A 1 136 ? 13.569 -1.515 5.944 1.00 97.50 136 TYR A CA 1
ATOM 1079 C C . TYR A 1 136 ? 14.560 -1.993 4.880 1.00 97.50 136 TYR A C 1
ATOM 1081 O O . TYR A 1 136 ? 14.931 -1.211 4.005 1.00 97.50 136 TYR A O 1
ATOM 1089 N N . GLU A 1 137 ? 14.964 -3.264 4.908 1.00 96.50 137 GLU A N 1
ATOM 1090 C CA . GLU A 1 137 ? 15.837 -3.839 3.884 1.00 96.50 137 GLU A CA 1
ATOM 1091 C C . GLU A 1 137 ? 15.104 -3.951 2.544 1.00 96.50 137 GLU A C 1
ATOM 1093 O O . GLU A 1 137 ? 15.607 -3.478 1.513 1.00 96.50 137 GLU A O 1
ATOM 1098 N N . LEU A 1 138 ? 13.882 -4.499 2.552 1.00 94.75 138 LEU A N 1
ATOM 1099 C CA . LEU A 1 138 ? 13.047 -4.572 1.358 1.00 94.75 138 LEU A CA 1
ATOM 1100 C C . LEU A 1 138 ? 12.699 -3.171 0.845 1.00 94.75 138 LEU A C 1
ATOM 1102 O O . LEU A 1 138 ? 12.817 -2.926 -0.361 1.00 94.75 138 LEU A O 1
ATOM 1106 N N . ALA A 1 139 ? 12.337 -2.242 1.734 1.00 96.75 139 ALA A N 1
ATOM 1107 C CA . ALA A 1 139 ? 12.042 -0.857 1.372 1.00 96.75 139 ALA A CA 1
ATOM 1108 C C . ALA A 1 139 ? 13.239 -0.180 0.687 1.00 96.75 139 ALA A C 1
ATOM 1110 O O . ALA A 1 139 ? 13.127 0.285 -0.451 1.00 96.75 139 ALA A O 1
ATOM 1111 N N . LEU A 1 140 ? 14.414 -0.216 1.326 1.00 95.56 140 LEU A N 1
ATOM 1112 C CA . LEU A 1 140 ? 15.643 0.381 0.804 1.00 95.56 140 LEU A CA 1
ATOM 1113 C C . LEU A 1 140 ? 16.027 -0.202 -0.561 1.00 95.56 140 LEU A C 1
ATOM 1115 O O . LEU A 1 140 ? 16.428 0.538 -1.462 1.00 95.56 140 LEU A O 1
ATOM 1119 N N . SER A 1 141 ? 15.891 -1.519 -0.741 1.00 93.75 141 SER A N 1
ATOM 1120 C CA . SER A 1 141 ? 16.204 -2.173 -2.015 1.00 93.75 141 SER A CA 1
ATOM 1121 C C . SER A 1 141 ? 15.306 -1.691 -3.165 1.00 93.75 141 SER A C 1
ATOM 1123 O O . SER A 1 141 ? 15.787 -1.514 -4.287 1.00 93.75 141 SER A O 1
ATOM 1125 N N . ASN A 1 142 ? 14.023 -1.430 -2.894 1.00 93.75 142 ASN A N 1
ATOM 1126 C CA . ASN A 1 142 ? 13.069 -0.937 -3.887 1.00 93.75 142 ASN A CA 1
ATOM 1127 C C . ASN A 1 142 ? 13.257 0.557 -4.169 1.00 93.75 142 ASN A C 1
ATOM 1129 O O . ASN A 1 142 ? 13.238 0.949 -5.335 1.00 93.75 142 ASN A O 1
ATOM 1133 N N . TYR A 1 143 ? 13.532 1.375 -3.149 1.00 95.38 143 TYR A N 1
ATOM 1134 C CA . TYR A 1 143 ? 13.844 2.796 -3.338 1.00 95.38 143 TYR A CA 1
ATOM 1135 C C . TYR A 1 143 ? 15.125 3.011 -4.148 1.00 95.38 143 TYR A C 1
ATOM 1137 O O . TYR A 1 143 ? 15.139 3.820 -5.073 1.00 95.38 143 TYR A O 1
ATOM 1145 N N . ARG A 1 144 ? 16.181 2.228 -3.890 1.00 92.06 144 ARG A N 1
ATOM 1146 C CA . ARG A 1 144 ? 17.416 2.266 -4.694 1.00 92.06 144 ARG A CA 1
ATOM 1147 C C . ARG A 1 144 ? 17.207 1.821 -6.135 1.00 92.06 144 ARG A C 1
ATOM 1149 O O . ARG A 1 144 ? 17.828 2.379 -7.039 1.00 92.06 144 ARG A O 1
ATOM 1156 N N . LEU A 1 145 ? 16.360 0.812 -6.350 1.00 89.19 145 LEU A N 1
ATOM 1157 C CA . LEU A 1 145 ? 16.021 0.391 -7.703 1.00 89.19 145 LEU A CA 1
ATOM 1158 C C . LEU A 1 145 ? 15.376 1.557 -8.456 1.00 89.19 145 LEU A C 1
ATOM 1160 O O . LEU A 1 145 ? 15.879 1.961 -9.500 1.00 89.19 145 LEU A O 1
ATOM 1164 N N . ILE A 1 146 ? 14.305 2.124 -7.900 1.00 91.62 146 ILE A N 1
ATOM 1165 C CA . ILE A 1 146 ? 13.511 3.108 -8.630 1.00 91.62 146 ILE A CA 1
ATOM 1166 C C . ILE A 1 146 ? 14.190 4.476 -8.756 1.00 91.62 146 ILE A C 1
ATOM 1168 O O . ILE A 1 146 ? 13.977 5.195 -9.731 1.00 91.62 146 ILE A O 1
ATOM 1172 N N . SER A 1 147 ? 15.053 4.839 -7.804 1.00 91.62 147 SER A N 1
ATOM 1173 C CA . SER A 1 147 ? 15.828 6.079 -7.881 1.00 91.62 147 SER A CA 1
ATOM 1174 C C . SER A 1 147 ? 16.777 6.089 -9.079 1.00 91.62 147 SER A C 1
ATOM 1176 O O . SER A 1 147 ? 17.004 7.141 -9.675 1.00 91.62 147 SER A O 1
ATOM 1178 N N . THR A 1 148 ? 17.278 4.924 -9.494 1.00 88.31 148 THR A N 1
ATOM 1179 C CA . THR A 1 148 ? 18.112 4.811 -10.696 1.00 88.31 148 THR A CA 1
ATOM 1180 C C . THR A 1 148 ? 17.308 5.152 -11.952 1.00 88.31 148 THR A C 1
ATOM 1182 O O . THR A 1 148 ? 17.766 5.965 -12.756 1.00 88.31 148 THR A O 1
ATOM 1185 N N . ASP A 1 149 ? 16.094 4.613 -12.079 1.00 85.62 149 ASP A N 1
ATOM 1186 C CA . ASP A 1 149 ? 15.218 4.858 -13.230 1.00 85.62 149 ASP A CA 1
ATOM 1187 C C . ASP A 1 149 ? 14.784 6.332 -13.293 1.00 85.62 149 ASP A C 1
ATOM 1189 O O . ASP A 1 149 ? 14.963 6.991 -14.316 1.00 85.62 149 ASP A O 1
ATOM 1193 N N . TYR A 1 150 ? 14.349 6.914 -12.168 1.00 89.69 150 TYR A N 1
ATOM 1194 C CA . TYR A 1 150 ? 13.970 8.333 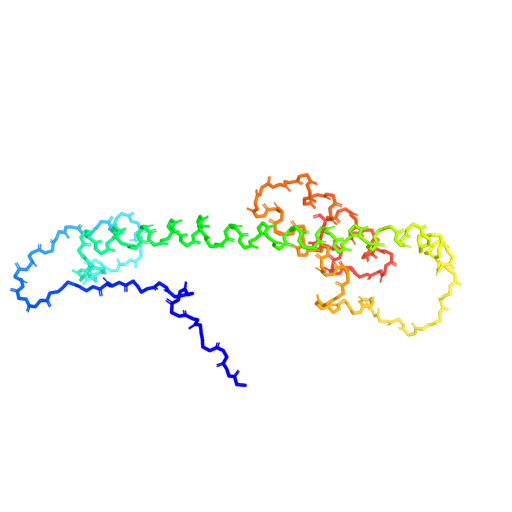-12.108 1.00 89.69 150 TYR A CA 1
ATOM 1195 C C . TYR A 1 150 ? 15.120 9.281 -12.450 1.00 89.69 150 TYR A C 1
ATOM 1197 O O . TYR A 1 150 ? 14.895 10.343 -13.035 1.00 89.69 150 TYR A O 1
ATOM 1205 N N . LYS A 1 151 ? 16.357 8.915 -12.098 1.00 88.62 151 LYS A N 1
ATOM 1206 C CA . LYS A 1 151 ? 17.546 9.698 -12.445 1.00 88.62 151 LYS A CA 1
ATOM 1207 C C . LYS A 1 151 ? 17.856 9.629 -13.939 1.00 88.62 151 LYS A C 1
ATOM 1209 O O . LYS A 1 151 ? 18.210 10.654 -14.520 1.00 88.62 151 LYS A O 1
ATOM 1214 N N . ILE A 1 152 ? 17.739 8.449 -14.550 1.00 86.50 152 ILE A N 1
ATOM 1215 C CA . ILE A 1 152 ? 17.947 8.253 -15.995 1.00 86.50 152 ILE A CA 1
ATOM 1216 C C . ILE A 1 152 ? 16.917 9.058 -16.790 1.00 86.50 152 ILE A C 1
ATOM 1218 O O . ILE A 1 152 ? 17.281 9.777 -17.719 1.00 86.50 152 ILE A O 1
ATOM 1222 N N . ASP A 1 153 ? 15.663 9.014 -16.355 1.00 85.31 153 ASP A N 1
ATOM 1223 C CA . ASP A 1 153 ? 14.532 9.670 -17.009 1.00 85.31 153 ASP A CA 1
ATOM 1224 C C . ASP A 1 153 ? 14.440 11.182 -16.717 1.00 85.31 153 ASP A C 1
ATOM 1226 O O . ASP A 1 153 ? 13.490 11.844 -17.139 1.00 85.31 153 ASP A O 1
ATOM 1230 N N . LYS A 1 154 ? 15.417 11.749 -15.987 1.00 88.62 154 LYS A N 1
ATOM 1231 C CA . LYS A 1 154 ? 15.443 13.154 -15.530 1.00 88.62 154 LYS A CA 1
ATOM 1232 C C . LYS A 1 154 ? 14.162 13.569 -14.781 1.00 88.62 154 LYS A C 1
ATOM 1234 O O . LYS A 1 154 ? 13.784 14.741 -14.761 1.00 88.62 154 LYS A O 1
ATOM 1239 N N . ALA A 1 155 ? 13.500 12.623 -14.116 1.00 87.38 155 ALA A N 1
ATOM 1240 C CA . ALA A 1 155 ? 12.279 12.841 -13.348 1.00 87.38 155 ALA A CA 1
ATOM 1241 C C . ALA A 1 155 ? 12.595 13.367 -11.933 1.00 87.38 155 ALA A C 1
ATOM 1243 O O . ALA A 1 155 ? 12.304 12.727 -10.919 1.00 87.38 155 ALA A O 1
ATOM 1244 N N . TRP A 1 156 ? 13.204 14.554 -11.848 1.00 88.88 156 TRP A N 1
ATOM 1245 C CA . TRP A 1 156 ? 13.832 15.081 -10.626 1.00 88.88 156 TRP A CA 1
ATOM 1246 C C . TRP A 1 156 ? 12.913 15.147 -9.405 1.00 88.88 156 TRP A C 1
ATOM 1248 O O . TRP A 1 156 ? 13.326 14.786 -8.306 1.00 88.88 156 TRP A O 1
ATOM 1258 N N . LYS A 1 157 ? 11.649 15.548 -9.591 1.00 89.31 157 LYS A N 1
ATOM 1259 C CA . LYS A 1 157 ? 10.667 15.618 -8.494 1.00 89.31 157 LYS A CA 1
ATOM 1260 C C . LYS A 1 157 ? 10.400 14.246 -7.873 1.00 89.31 157 LYS A C 1
ATOM 1262 O O . LYS A 1 157 ? 10.219 14.138 -6.666 1.00 89.31 157 LYS A O 1
ATOM 1267 N N . ARG A 1 158 ? 10.369 13.196 -8.699 1.00 87.88 158 ARG A N 1
ATOM 1268 C CA . ARG A 1 158 ? 10.164 11.816 -8.243 1.00 87.88 158 ARG A CA 1
ATOM 1269 C C . ARG A 1 158 ? 11.437 11.255 -7.627 1.00 87.88 158 ARG A C 1
ATOM 1271 O O . ARG A 1 158 ? 11.355 10.640 -6.571 1.00 87.88 158 ARG A O 1
ATOM 1278 N N . TYR A 1 159 ? 12.588 11.539 -8.238 1.00 90.56 159 TYR A N 1
ATOM 1279 C CA . TYR A 1 159 ? 13.905 11.163 -7.727 1.00 90.56 159 TYR A CA 1
ATOM 1280 C C . TYR A 1 159 ? 14.160 11.700 -6.311 1.00 90.56 159 TYR A C 1
ATOM 1282 O O . TYR A 1 159 ? 14.530 10.934 -5.428 1.00 90.56 159 TYR A O 1
ATOM 1290 N N . ALA A 1 160 ? 13.878 12.982 -6.064 1.00 90.81 160 ALA A N 1
ATOM 1291 C CA . ALA A 1 160 ? 14.037 13.587 -4.741 1.00 90.81 160 ALA A CA 1
ATOM 1292 C C . ALA A 1 160 ? 13.162 12.916 -3.666 1.00 90.81 160 ALA A C 1
ATOM 1294 O O . ALA A 1 160 ? 13.546 12.851 -2.507 1.00 90.81 160 ALA A O 1
ATOM 1295 N N . GLY A 1 161 ? 11.993 12.392 -4.046 1.00 88.19 161 GLY A N 1
ATOM 1296 C CA . GLY A 1 161 ? 11.082 11.726 -3.118 1.00 88.19 161 GLY A CA 1
ATOM 1297 C C . GLY A 1 161 ? 11.412 10.261 -2.823 1.00 88.19 161 GLY A C 1
ATOM 1298 O O . GLY A 1 161 ? 10.679 9.658 -2.044 1.00 88.19 161 GLY A O 1
ATOM 1299 N N . VAL A 1 162 ? 12.405 9.654 -3.486 1.00 88.81 162 VAL A N 1
ATOM 1300 C CA . VAL A 1 162 ? 12.862 8.258 -3.264 1.00 88.81 162 VAL A CA 1
ATOM 1301 C C . VAL A 1 162 ? 14.304 8.182 -2.756 1.00 88.81 162 VAL A C 1
ATOM 1303 O O . VAL A 1 162 ? 14.886 7.096 -2.747 1.00 88.81 162 VAL A O 1
ATOM 1306 N N . GLN A 1 163 ? 14.895 9.334 -2.433 1.00 76.38 163 GLN A N 1
ATOM 1307 C CA . GLN A 1 163 ? 16.272 9.441 -1.968 1.00 76.38 163 GLN A CA 1
ATOM 1308 C C . GLN A 1 163 ? 16.411 9.074 -0.493 1.00 76.38 163 GLN A C 1
ATOM 1310 O O . GLN A 1 163 ? 15.479 9.386 0.280 1.00 76.38 163 GLN A O 1
#

Sequence (163 aa):
MRNTFGASDCVLLSINSSPDAPIKHQDNPWASQICDASPDQDLGCFLNIDDINEIKDLMQDLSSKHIIPNMEQKIRVLNQQVSATRKGFKNQIKNLWWRKGKEDGVDSLNGPMYNFNSIESQIRVLGDYAFMLRDYELALSNYRLISTDYKIDKAWKRYAGVQ

Mean predicted aligned error: 13.11 Å

Secondary structure (DSSP, 8-state):
------TTS---------SS----PPP-TTTTT-TTS-TT--TTTT--HHHHHHHHHHHHHIIIIIIHHHHHHHHHHHHHHHHHHHHHHHHHHHHHHHHTT---S---TT-S---TTSHHHHHHHHHHHHHHTT-HHHHHHHHHHHHHHHHHTT-HHHHHTT-

pLDDT: mean 75.93, std 17.56, range [39.81, 97.9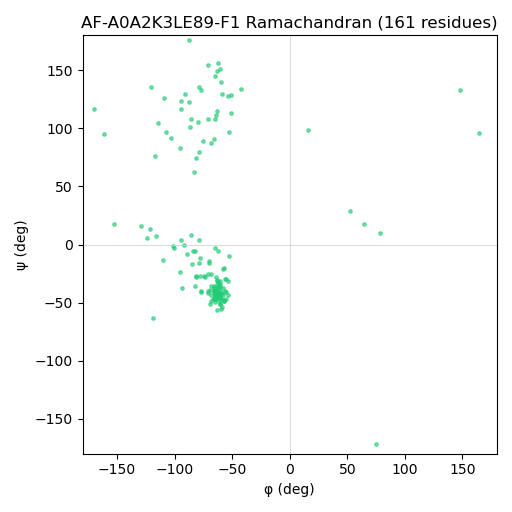4]

Nearest PDB structures (foldseek):
  4g2v-assembly1_A  TM=5.357E-01  e=8.855E-01  Mus musculus
  6mfv-assembly4_D  TM=4.038E-01  e=1.682E+00  Pyrococcus horikoshii OT3
  4u1d-assembly1_C  TM=3.878E-01  e=3.387E+00  Saccharomyces cerevisiae S288C
  1l8d-assembly1_B  TM=3.149E-01  e=6.821E+00  Pyrococcus furiosus

InterPro domains:
  IPR024420 TRAPP III complex, Trs85 [PF12739] (1-163)
  IPR024420 TRAPP III complex, Trs85 [PTHR12975] (1-163)

Solvent-accessible surface area (backbone atoms only — not comparable to full-atom values): 9981 Å² total; per-residue (Å²): 132,83,82,69,77,51,85,88,73,60,83,87,80,83,76,82,74,78,94,82,76,90,71,80,72,71,81,60,87,56,64,89,74,51,94,79,66,61,97,85,61,79,72,66,71,70,56,52,74,65,45,53,49,52,53,50,52,48,53,52,43,48,43,65,70,42,52,50,52,51,46,54,52,48,39,56,54,40,53,50,51,52,52,56,46,49,69,58,35,67,66,43,53,62,52,52,72,64,53,78,76,69,91,80,74,82,85,52,93,54,31,77,86,82,47,78,85,33,69,66,43,43,41,48,53,36,17,51,49,28,43,76,71,65,39,51,66,62,13,50,55,32,29,57,54,49,31,51,54,27,55,75,48,51,18,58,77,59,24,65,74,43,108

Foldseek 3Di:
DDPDQDPVRDDDQDFFDDDDDPDPFDDDPCPVVDPDDDPPDPPCSGGDPVSVVSVVVVVVCCVPVPVLVVLVVLLVVLVVVLVVVVVVCVVVVVVLVVVPPDPDDDDPVQFDDDDCPHNLVSLQSSLVSCVVVVVNVSNLVSLVVSLVVCVSRVNVVVNVVSD